Protein AF-A0A0E3BDN6-F1 (afdb_monomer_lite)

Sequence (138 aa):
LALCTRQGSVQAIADDVGVCRETLYNWRNELLGPEALVSMKRFNDSSTGSELSHLEQQLQTLRREVRRLQLEQELLKKANELLKKDQVIDLHLLSNREKTLLVDALRHAYSLAELLTSLVLARSSYFYHRARLNADEK

pLDDT: mean 78.92, std 14.78, range [48.59, 96.25]

Structure (mmCIF, N/CA/C/O backbone):
dat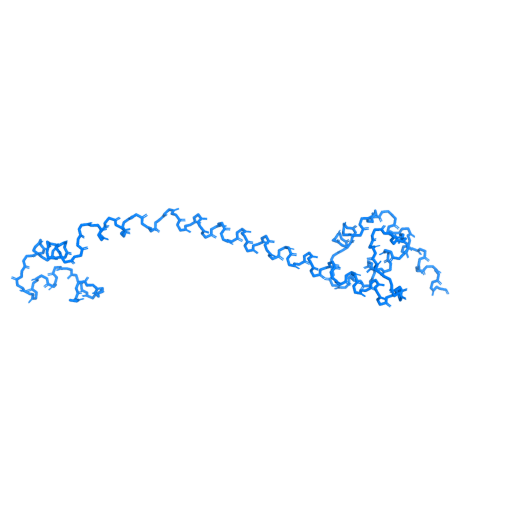a_AF-A0A0E3BDN6-F1
#
_entry.id   AF-A0A0E3BDN6-F1
#
loop_
_atom_site.group_PDB
_atom_site.id
_atom_site.type_symbol
_atom_site.label_atom_id
_atom_site.label_alt_id
_atom_site.label_comp_id
_atom_site.label_asym_id
_atom_site.label_entity_id
_atom_site.label_seq_id
_atom_site.pdbx_PDB_ins_code
_atom_site.Cartn_x
_atom_site.Cartn_y
_atom_site.Cartn_z
_atom_site.occupancy
_atom_site.B_iso_or_equiv
_atom_site.auth_seq_id
_atom_site.auth_comp_id
_atom_site.auth_asym_id
_atom_site.auth_atom_id
_atom_site.pdbx_PDB_model_num
ATOM 1 N N . LEU A 1 1 ? -40.834 2.314 39.717 1.00 50.81 1 LEU A N 1
ATOM 2 C CA . LEU A 1 1 ? -40.283 2.472 38.347 1.00 50.81 1 LEU A CA 1
ATOM 3 C C . LEU A 1 1 ? -40.265 3.928 37.847 1.00 50.8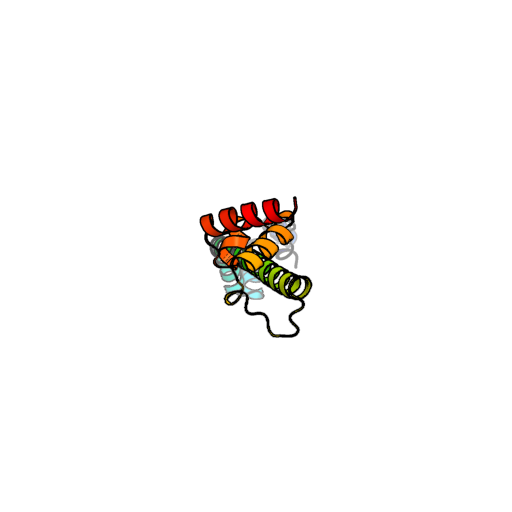1 1 LEU A C 1
ATOM 5 O O . LEU A 1 1 ? -39.436 4.220 36.998 1.00 50.81 1 LEU A O 1
ATOM 9 N N . ALA A 1 2 ? -41.059 4.856 38.408 1.00 52.34 2 ALA A N 1
ATOM 10 C CA . ALA A 1 2 ? -41.101 6.263 37.973 1.00 52.34 2 ALA A CA 1
ATOM 11 C C . ALA A 1 2 ? -39.805 7.078 38.202 1.00 52.34 2 ALA A C 1
ATOM 13 O O . ALA A 1 2 ? -39.494 7.940 37.397 1.00 52.34 2 ALA A O 1
ATOM 14 N N . LEU A 1 3 ? -38.999 6.790 39.236 1.00 55.91 3 LEU A N 1
ATOM 15 C CA . LEU A 1 3 ? -37.701 7.469 39.448 1.00 55.91 3 LEU A CA 1
ATOM 16 C C . LEU A 1 3 ? -36.610 7.031 38.450 1.00 55.91 3 LEU A C 1
ATOM 18 O O . LEU A 1 3 ? -35.609 7.727 38.287 1.00 55.91 3 LEU A O 1
ATOM 22 N N . CYS A 1 4 ? -36.784 5.869 37.812 1.00 52.06 4 CYS A N 1
ATOM 23 C CA . CYS A 1 4 ? -35.834 5.295 36.852 1.00 52.06 4 CYS A CA 1
ATOM 24 C C . CYS A 1 4 ? -36.150 5.705 35.407 1.00 52.06 4 CYS A C 1
ATOM 26 O O . CYS A 1 4 ? -35.298 5.607 34.529 1.00 52.06 4 CYS A O 1
ATOM 28 N N . THR A 1 5 ? -37.364 6.189 35.160 1.00 54.75 5 THR A N 1
ATOM 29 C CA . THR A 1 5 ? -37.796 6.779 33.896 1.00 54.75 5 THR A CA 1
ATOM 30 C C . THR A 1 5 ? -37.765 8.289 34.068 1.00 54.75 5 THR A C 1
ATOM 32 O O . THR A 1 5 ? -38.424 8.811 34.952 1.00 54.75 5 THR A O 1
ATOM 35 N N . ARG A 1 6 ? -36.970 9.004 33.272 1.00 53.53 6 ARG A N 1
ATOM 36 C CA . ARG A 1 6 ? -36.678 10.448 33.382 1.00 53.53 6 ARG A CA 1
ATOM 37 C C . ARG A 1 6 ? -37.899 11.354 33.088 1.00 53.53 6 ARG A C 1
ATOM 39 O O . ARG A 1 6 ? -37.827 12.234 32.238 1.00 53.53 6 ARG A O 1
ATOM 46 N N . GLN A 1 7 ? -39.029 11.116 33.742 1.00 48.59 7 GLN A N 1
ATOM 47 C CA . GLN A 1 7 ? -40.306 11.796 33.556 1.00 48.59 7 GLN A CA 1
ATOM 48 C C . GLN A 1 7 ? -40.702 12.447 34.883 1.00 48.59 7 GLN A C 1
ATOM 50 O O . GLN A 1 7 ? -41.167 11.783 35.802 1.00 48.59 7 GLN A O 1
ATOM 55 N N . GLY A 1 8 ? -40.486 13.759 34.972 1.00 61.34 8 GLY A N 1
ATOM 56 C CA . GLY A 1 8 ? -40.868 14.573 36.127 1.00 61.34 8 GLY A CA 1
ATOM 57 C C . GLY A 1 8 ? -39.739 14.841 37.123 1.00 61.34 8 GLY A C 1
ATOM 58 O O . GLY A 1 8 ? -38.725 14.142 37.178 1.00 61.34 8 GLY A O 1
ATOM 59 N N . SER A 1 9 ? -39.896 15.920 37.894 1.00 68.12 9 SER A N 1
ATOM 60 C CA . SER A 1 9 ? -38.976 16.257 38.979 1.00 68.12 9 SER A CA 1
ATOM 61 C C . SER A 1 9 ? -39.203 15.313 40.162 1.00 68.12 9 SER A C 1
ATOM 63 O O . SER A 1 9 ? -40.326 14.905 40.446 1.00 68.12 9 SER A O 1
ATOM 65 N N . VAL A 1 10 ? -38.131 14.996 40.894 1.00 69.06 10 VAL A N 1
ATOM 66 C CA . VAL A 1 10 ? -38.208 14.152 42.104 1.00 69.06 10 VAL A CA 1
ATOM 67 C C . VAL A 1 10 ? -39.177 14.744 43.132 1.00 69.06 10 VAL A C 1
ATOM 69 O O . VAL A 1 10 ? -39.820 14.001 43.860 1.00 69.06 10 VAL A O 1
ATOM 72 N N . GLN A 1 11 ? -39.304 16.074 43.156 1.00 68.50 11 GLN A N 1
ATOM 73 C CA . GLN A 1 11 ? -40.237 16.776 44.028 1.00 68.50 11 GLN A CA 1
ATOM 74 C C . GLN A 1 11 ? -41.698 16.492 43.655 1.00 68.50 11 GLN A C 1
ATOM 76 O O . GLN A 1 11 ? -42.475 16.141 44.527 1.00 68.50 11 GLN A O 1
ATOM 81 N N . ALA A 1 12 ? -42.053 16.537 42.367 1.00 74.62 12 ALA A N 1
ATOM 82 C CA . ALA A 1 12 ? -43.419 16.243 41.928 1.00 74.62 12 ALA A CA 1
ATOM 83 C C . ALA A 1 12 ? -43.833 14.792 42.234 1.00 74.62 12 ALA A C 1
ATOM 85 O O . ALA A 1 12 ? -44.977 14.534 42.585 1.00 74.62 12 ALA A O 1
ATOM 86 N N . ILE A 1 13 ? -42.890 13.850 42.144 1.00 72.88 13 ILE A N 1
ATOM 87 C CA . ILE A 1 13 ? -43.120 12.439 42.494 1.00 72.88 13 ILE A CA 1
ATOM 88 C C . ILE A 1 13 ? -43.273 12.269 44.015 1.00 72.88 13 ILE A C 1
ATOM 90 O O . ILE A 1 13 ? -44.051 11.438 44.470 1.00 72.88 13 ILE A O 1
ATOM 94 N N . ALA A 1 14 ? -42.529 13.050 44.803 1.00 75.12 14 ALA A N 1
ATOM 95 C CA . ALA A 1 14 ? -42.635 13.069 46.261 1.00 75.12 14 ALA A CA 1
ATOM 96 C C . ALA A 1 14 ? -44.026 13.544 46.704 1.00 75.12 14 ALA A C 1
ATOM 98 O O . ALA A 1 14 ? -44.672 12.886 47.520 1.00 75.12 14 ALA A O 1
ATOM 99 N N . ASP A 1 15 ? -44.504 14.625 46.089 1.00 77.44 15 ASP A N 1
ATOM 100 C CA . ASP A 1 15 ? -45.806 15.218 46.382 1.00 77.44 15 ASP A CA 1
ATOM 101 C C . ASP A 1 15 ? -46.969 14.297 45.946 1.00 77.44 15 ASP A C 1
ATOM 103 O O . ASP A 1 15 ? -47.941 14.162 46.683 1.00 77.44 15 ASP A O 1
ATOM 107 N N . ASP A 1 16 ? -46.850 13.601 44.805 1.00 77.31 16 ASP A N 1
ATOM 108 C CA . ASP A 1 16 ? -47.850 12.638 44.297 1.00 77.31 16 ASP A CA 1
ATOM 109 C C . ASP A 1 16 ? -47.982 11.384 45.181 1.00 77.31 16 ASP A C 1
ATOM 111 O O . ASP A 1 16 ? -49.076 10.880 45.427 1.00 77.31 16 ASP A O 1
ATOM 115 N N . VAL A 1 17 ? -46.858 10.897 45.713 1.00 77.25 17 VAL A N 1
ATOM 116 C CA . VAL A 1 17 ? -46.817 9.713 46.589 1.00 77.25 17 VAL A CA 1
ATOM 117 C C . VAL A 1 17 ? -47.037 10.091 48.068 1.00 77.25 17 VAL A C 1
ATOM 119 O O . VAL A 1 17 ? -47.208 9.214 48.914 1.00 77.25 17 VAL A O 1
ATOM 122 N N . GLY A 1 18 ? -47.070 11.387 48.398 1.00 75.56 18 GLY A N 1
ATOM 123 C CA . GLY A 1 18 ? -47.280 11.890 49.759 1.00 75.56 18 GLY A CA 1
ATOM 124 C C . GLY A 1 18 ? -46.107 11.624 50.710 1.00 75.56 18 GLY A C 1
ATOM 125 O O . GLY A 1 18 ? -46.304 11.491 51.917 1.00 75.56 18 GLY A O 1
ATOM 126 N N . VAL A 1 19 ? -44.886 11.514 50.182 1.00 80.19 19 VAL A N 1
ATOM 127 C CA . VAL A 1 19 ? -43.664 11.221 50.950 1.00 80.19 19 VAL A CA 1
ATOM 128 C C . VAL A 1 19 ? -42.630 12.322 50.773 1.00 80.19 19 VAL A C 1
ATOM 130 O O . VAL A 1 19 ? -42.564 12.971 49.736 1.00 80.19 19 VAL A O 1
ATOM 133 N N . CYS A 1 20 ? -41.765 12.521 51.768 1.00 77.25 20 CYS A N 1
ATOM 134 C CA . CYS A 1 20 ? -40.676 13.483 51.645 1.00 77.25 20 CYS A CA 1
ATOM 135 C C . CYS A 1 20 ? -39.657 13.037 50.586 1.00 77.25 20 CYS A C 1
ATOM 137 O O . CYS A 1 20 ? -39.352 11.852 50.417 1.00 77.25 20 CYS A O 1
ATOM 139 N N . ARG A 1 21 ? -39.052 14.018 49.910 1.00 74.12 21 ARG A N 1
ATOM 140 C CA . ARG A 1 21 ? -38.007 13.798 48.899 1.00 74.12 21 ARG A CA 1
ATOM 141 C C . ARG A 1 21 ? -36.826 12.976 49.432 1.00 74.12 21 ARG A C 1
ATOM 143 O O . ARG A 1 21 ? -36.255 12.174 48.696 1.00 74.12 21 ARG A O 1
ATOM 150 N N . GLU A 1 22 ? -36.465 13.159 50.698 1.00 77.12 22 GLU A N 1
ATOM 151 C CA . GLU A 1 22 ? -35.396 12.405 51.367 1.00 77.12 22 GLU A CA 1
ATOM 152 C C . GLU A 1 22 ? -35.737 10.917 51.488 1.00 77.12 22 GLU A C 1
ATOM 154 O O . GLU A 1 22 ? -34.884 10.068 51.235 1.00 77.12 22 GLU A O 1
ATOM 159 N N . THR A 1 23 ? -36.997 10.589 51.779 1.00 79.44 23 THR A N 1
ATOM 160 C CA . THR A 1 23 ? -37.489 9.210 51.873 1.00 79.44 23 THR A CA 1
ATOM 161 C C . THR A 1 23 ? -37.393 8.498 50.526 1.00 79.44 23 THR A C 1
ATOM 163 O O . THR A 1 23 ? -36.927 7.363 50.462 1.00 79.44 23 THR A O 1
ATOM 166 N N . LEU A 1 24 ? -37.721 9.189 49.427 1.00 76.00 24 LEU A N 1
ATOM 167 C CA . LEU A 1 24 ? -37.537 8.650 48.075 1.00 76.00 24 LEU A CA 1
ATOM 168 C C . LEU A 1 24 ? -36.065 8.380 47.740 1.00 76.00 24 LEU A C 1
ATOM 170 O O . LEU A 1 24 ? -35.750 7.373 47.102 1.00 76.00 24 LEU A O 1
ATOM 174 N N . TYR A 1 25 ? -35.152 9.261 4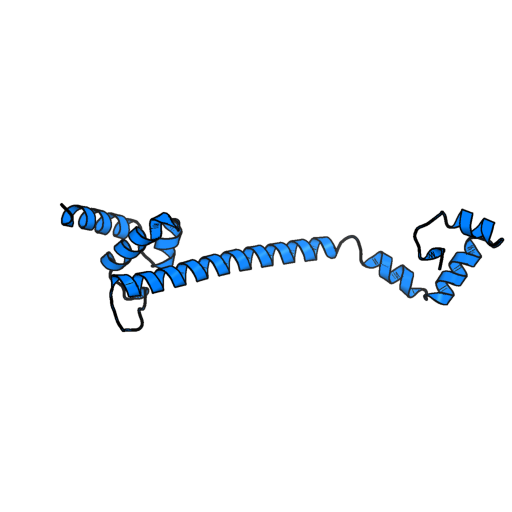8.160 1.00 73.50 25 TYR A N 1
ATOM 175 C CA . TYR A 1 25 ? -33.720 9.028 47.974 1.00 73.50 25 TYR A CA 1
ATOM 176 C C . TYR A 1 25 ? -33.213 7.859 48.817 1.00 73.50 25 TYR A C 1
ATOM 178 O O . TYR A 1 25 ? -32.422 7.067 48.307 1.00 73.50 25 TYR A O 1
ATOM 186 N N . ASN A 1 26 ? -33.694 7.716 50.052 1.00 75.38 26 ASN A N 1
ATOM 187 C CA . ASN A 1 26 ? -33.348 6.592 50.917 1.00 75.38 26 ASN A CA 1
ATOM 188 C C . ASN A 1 26 ? -33.822 5.265 50.323 1.00 75.38 26 ASN A C 1
ATOM 190 O O . ASN A 1 26 ? -33.012 4.357 50.177 1.00 75.38 26 ASN A O 1
ATOM 194 N N . TRP A 1 27 ? -35.072 5.179 49.861 1.00 79.88 27 TRP A N 1
ATOM 195 C CA . TRP A 1 27 ? -35.585 3.970 49.209 1.00 79.88 27 TRP A CA 1
ATOM 196 C C . TRP A 1 27 ? -34.837 3.632 47.929 1.00 79.88 27 TRP A C 1
ATOM 198 O O . TRP A 1 27 ? -34.551 2.470 47.662 1.00 79.88 27 TRP A O 1
ATOM 208 N N . ARG A 1 28 ? -34.462 4.639 47.136 1.00 73.25 28 ARG A N 1
ATOM 209 C CA . ARG A 1 28 ? -33.616 4.411 45.962 1.00 73.25 28 ARG A CA 1
ATOM 210 C C . ARG A 1 28 ? -32.255 3.832 46.360 1.00 73.25 28 ARG A C 1
ATOM 212 O O . ARG A 1 28 ? -31.752 2.960 45.659 1.00 73.25 28 ARG A O 1
ATOM 219 N N . ASN A 1 29 ? -31.669 4.314 47.454 1.00 70.75 29 ASN A N 1
ATOM 220 C CA . ASN A 1 29 ? -30.377 3.843 47.949 1.00 70.75 29 ASN A CA 1
ATOM 221 C C . ASN A 1 29 ? -30.467 2.437 48.565 1.00 70.75 29 ASN A C 1
ATOM 223 O O . ASN A 1 29 ? -29.532 1.663 48.404 1.00 70.75 29 ASN A O 1
ATOM 227 N N . GLU A 1 30 ? -31.578 2.086 49.216 1.00 73.50 30 GLU A N 1
ATOM 228 C CA . GLU A 1 30 ? -31.834 0.727 49.713 1.00 73.50 30 GLU A CA 1
ATOM 229 C C . GLU A 1 30 ? -32.082 -0.264 48.571 1.00 73.50 30 GLU A C 1
ATOM 231 O O . GLU A 1 30 ? -31.577 -1.382 48.605 1.00 73.50 30 GLU A O 1
ATOM 236 N N . LEU A 1 31 ? -32.823 0.146 47.537 1.00 70.69 31 LEU A N 1
ATOM 237 C CA . LEU A 1 31 ? -33.191 -0.735 46.428 1.00 70.69 31 LEU A CA 1
ATOM 238 C C . LEU A 1 31 ? -32.031 -0.984 45.449 1.00 70.69 31 LEU A C 1
ATOM 240 O O . LEU A 1 31 ? -31.942 -2.061 44.868 1.00 70.69 31 LEU A O 1
ATOM 244 N N . LEU A 1 32 ? -31.178 0.020 45.220 1.00 69.38 32 LEU A N 1
ATOM 245 C CA . LEU A 1 32 ? -30.098 -0.033 44.221 1.00 69.38 32 LEU A CA 1
ATOM 246 C C . LEU A 1 32 ? -28.692 -0.106 44.833 1.00 69.38 32 LEU A C 1
ATOM 248 O O . LEU A 1 32 ? -27.724 -0.297 44.100 1.00 69.38 32 LEU A O 1
ATOM 252 N N . GLY A 1 33 ? -28.574 0.056 46.151 1.00 65.38 33 GLY A N 1
ATOM 253 C CA . GLY A 1 33 ? -27.299 0.153 46.854 1.00 65.38 33 GLY A CA 1
ATOM 254 C C . GLY A 1 33 ? -26.592 1.508 46.652 1.00 65.38 33 GLY A C 1
ATOM 255 O O . GLY A 1 33 ? -26.763 2.180 45.626 1.00 65.38 33 GLY A O 1
ATOM 256 N N . PRO A 1 34 ? -25.755 1.946 47.611 1.00 61.09 34 PRO A N 1
ATOM 257 C CA . PRO A 1 34 ? -24.962 3.170 47.484 1.00 61.09 34 PRO A CA 1
ATOM 258 C C . PRO A 1 34 ? -23.930 3.115 46.338 1.00 61.09 34 PRO A C 1
ATOM 260 O O . PRO A 1 34 ? -23.535 4.170 45.830 1.00 61.09 34 PRO A O 1
ATOM 263 N N . GLU A 1 35 ? -23.532 1.926 45.863 1.00 57.44 35 GLU A N 1
ATOM 264 C CA . GLU A 1 35 ? -22.618 1.788 44.719 1.00 57.44 35 GLU A CA 1
ATOM 265 C C . GLU A 1 35 ? -23.214 2.266 43.385 1.00 57.44 35 GLU A C 1
ATOM 267 O O . GLU A 1 35 ? -22.463 2.724 42.519 1.00 57.44 35 GLU A O 1
ATOM 272 N N . ALA A 1 36 ? -24.541 2.238 43.208 1.00 56.66 36 ALA A N 1
ATOM 273 C CA . ALA A 1 36 ? -25.177 2.625 41.946 1.00 56.66 36 ALA A CA 1
ATOM 274 C C . ALA A 1 36 ? -24.954 4.110 41.598 1.00 56.66 36 ALA A C 1
ATOM 276 O O . ALA A 1 36 ? -24.730 4.459 40.439 1.00 56.66 36 ALA A O 1
ATOM 277 N N . LEU A 1 37 ? -24.932 4.999 42.599 1.00 54.94 37 LEU A N 1
ATOM 278 C CA . LEU A 1 37 ? -24.695 6.436 42.390 1.00 54.94 37 LEU A CA 1
ATOM 279 C C . LEU A 1 37 ? -23.217 6.765 42.169 1.00 54.94 37 LEU A C 1
ATOM 281 O O . LEU A 1 37 ? -22.882 7.667 41.398 1.00 54.94 37 LEU A O 1
ATOM 285 N N . VAL A 1 38 ? -22.330 6.034 42.844 1.00 52.94 38 VAL A N 1
ATOM 286 C CA . VAL A 1 38 ? -20.878 6.207 42.722 1.00 52.94 38 VAL A CA 1
ATOM 287 C C . VAL A 1 38 ? -20.387 5.692 41.369 1.00 52.94 38 VAL A C 1
ATOM 289 O O . VAL A 1 38 ? -19.526 6.324 40.757 1.00 52.94 38 VAL A O 1
ATOM 292 N N . SER A 1 39 ? -20.973 4.599 40.878 1.00 51.34 39 SER A N 1
ATOM 293 C CA . SER A 1 39 ? -20.682 4.019 39.566 1.00 51.34 39 SER A CA 1
ATOM 294 C C . SER A 1 39 ? -21.026 4.985 38.422 1.00 51.34 39 SER A C 1
ATOM 296 O O . SER A 1 39 ? -20.189 5.257 37.562 1.00 51.34 39 SER A O 1
ATOM 298 N N . MET A 1 40 ? -22.201 5.626 38.468 1.00 50.38 40 MET A N 1
ATOM 299 C CA . MET A 1 40 ? -22.637 6.552 37.412 1.00 50.38 40 MET A CA 1
ATOM 300 C C . MET A 1 40 ? -21.856 7.878 37.386 1.00 50.38 40 MET A C 1
ATOM 302 O O . MET A 1 40 ? -21.687 8.464 36.321 1.00 50.38 40 MET A O 1
ATOM 306 N N . LYS A 1 41 ? -21.345 8.358 38.531 1.00 48.88 41 LYS A N 1
ATOM 307 C CA . LYS A 1 41 ? -20.591 9.626 38.605 1.00 48.88 41 LYS A CA 1
ATOM 308 C C . LYS A 1 41 ? -19.136 9.505 38.126 1.00 48.88 41 LYS A C 1
ATOM 310 O O . LYS A 1 41 ? -18.537 10.515 37.772 1.00 48.88 41 LYS A O 1
ATOM 315 N N . ARG A 1 42 ? -18.554 8.300 38.117 1.00 50.69 42 ARG A N 1
ATOM 316 C CA . ARG A 1 42 ? -17.153 8.078 37.703 1.00 50.69 42 ARG A CA 1
ATOM 317 C C . ARG A 1 42 ? -16.980 7.788 36.211 1.00 50.69 42 ARG A C 1
ATOM 319 O O . ARG A 1 42 ? -15.864 7.898 35.722 1.00 50.69 42 ARG A O 1
ATOM 326 N N . PHE A 1 43 ? -18.051 7.437 35.501 1.00 49.00 43 PHE A N 1
ATOM 327 C CA . PHE A 1 43 ? -17.947 6.903 34.140 1.00 49.00 43 PHE A CA 1
ATOM 328 C C . PHE A 1 43 ? -17.967 7.951 33.017 1.00 49.00 43 PHE A C 1
ATOM 330 O O . PHE A 1 43 ? -17.652 7.604 31.885 1.00 49.00 43 PHE A O 1
ATOM 337 N N . ASN A 1 44 ? -18.365 9.205 33.276 1.00 51.94 44 ASN A N 1
ATOM 338 C CA . ASN A 1 44 ? -18.935 9.990 32.175 1.00 51.94 44 ASN A CA 1
ATOM 339 C C . ASN A 1 44 ? -18.037 11.022 31.474 1.00 51.94 44 ASN A C 1
ATOM 341 O O . ASN A 1 44 ? -18.246 11.218 30.285 1.00 51.94 44 ASN A O 1
ATOM 345 N N . ASP A 1 45 ? -17.035 11.648 32.105 1.00 52.84 45 ASP A N 1
ATOM 346 C CA . ASP A 1 45 ? -16.502 12.899 31.512 1.00 52.84 45 ASP A CA 1
ATOM 347 C C . ASP A 1 45 ? -15.001 12.932 31.167 1.00 52.84 45 ASP A C 1
ATOM 349 O O . ASP A 1 45 ? -14.563 13.877 30.517 1.00 52.84 45 ASP A O 1
ATOM 353 N N . SER A 1 46 ? -14.191 11.929 31.531 1.00 53.72 46 SER A N 1
ATOM 354 C CA . SER A 1 46 ? -12.742 11.964 31.231 1.00 53.72 46 SER A CA 1
ATOM 355 C C . SER A 1 46 ? -12.150 10.708 30.584 1.00 53.72 46 SER A C 1
ATOM 357 O O . SER A 1 46 ? -11.163 10.839 29.859 1.00 53.72 46 SER A O 1
ATOM 359 N N . SER A 1 47 ? -12.725 9.511 30.771 1.00 55.47 47 SER A N 1
ATOM 360 C CA . SER A 1 47 ? -12.193 8.286 30.138 1.00 55.47 47 SER A CA 1
ATOM 361 C C . SER A 1 47 ? -12.699 8.087 28.706 1.00 55.47 47 SER A C 1
ATOM 363 O O . SER A 1 47 ? -11.928 7.705 27.830 1.00 55.47 47 SER A O 1
ATOM 365 N N . THR A 1 48 ? -13.955 8.444 28.430 1.00 59.00 48 THR A N 1
ATOM 366 C CA . THR A 1 48 ? -14.611 8.262 27.125 1.00 59.00 48 THR A CA 1
ATOM 367 C C . THR A 1 48 ? -13.953 9.071 26.008 1.00 59.00 48 THR A C 1
ATOM 369 O O . THR A 1 48 ? -13.733 8.542 24.924 1.00 59.00 48 THR A O 1
ATOM 372 N N . GLY A 1 49 ? -13.559 10.326 26.252 1.00 65.06 49 GLY A N 1
ATOM 373 C CA . GLY A 1 49 ? -12.853 11.140 25.249 1.00 65.06 49 GLY A CA 1
ATOM 374 C C . GLY A 1 49 ? -11.478 10.573 24.866 1.00 65.06 49 GLY A C 1
ATOM 375 O O . GLY A 1 49 ? -11.106 10.572 23.693 1.00 65.06 49 GLY A O 1
ATOM 376 N N . SER A 1 50 ? -10.751 10.032 25.849 1.00 73.50 50 SER A N 1
ATOM 377 C CA . SER A 1 50 ? -9.456 9.379 25.629 1.00 73.50 50 SER A CA 1
ATOM 378 C C . SER A 1 50 ? -9.617 8.077 24.838 1.00 73.50 50 SER A C 1
ATOM 380 O O . SER A 1 50 ? -8.944 7.880 23.826 1.00 73.50 50 SER A O 1
ATOM 382 N N . GLU A 1 51 ? -10.574 7.231 25.225 1.00 78.38 51 GLU A N 1
ATOM 383 C CA . GLU A 1 51 ? -10.882 5.970 24.540 1.00 78.38 51 GLU A CA 1
ATOM 384 C C . GLU A 1 51 ? -11.344 6.189 23.093 1.00 78.38 51 GLU A C 1
ATOM 386 O O . GLU A 1 51 ? -10.874 5.494 22.192 1.00 78.38 51 GLU A O 1
ATOM 391 N N . LEU A 1 52 ? -12.196 7.190 22.846 1.00 84.00 52 LEU A N 1
ATOM 392 C CA . LEU A 1 52 ? -12.626 7.568 21.498 1.00 84.00 52 LEU A CA 1
ATOM 393 C C . LEU A 1 52 ? -11.447 8.038 20.642 1.00 84.00 52 LEU A C 1
ATOM 395 O O . LEU A 1 52 ? -11.282 7.560 19.523 1.00 84.00 52 LEU A O 1
ATOM 399 N N . SER A 1 53 ? -10.583 8.907 21.177 1.00 83.62 53 SER A N 1
ATOM 400 C CA . SER A 1 53 ? -9.401 9.378 20.443 1.00 83.62 53 SER A CA 1
ATOM 401 C C . SER A 1 53 ? -8.431 8.238 20.103 1.00 83.62 53 SER A C 1
ATOM 403 O O . SER A 1 53 ? -7.881 8.181 19.002 1.00 83.62 53 SER A O 1
ATOM 405 N N . HIS A 1 54 ? -8.268 7.278 21.016 1.00 89.44 54 HIS A N 1
ATOM 406 C CA . HIS A 1 54 ? -7.446 6.095 20.804 1.00 89.44 54 HIS A CA 1
ATOM 407 C C . HIS A 1 54 ? -8.054 5.170 19.738 1.00 89.44 54 HIS A C 1
ATOM 409 O O . HIS A 1 54 ? -7.353 4.729 18.827 1.00 89.44 54 HIS A O 1
ATOM 415 N N . LEU A 1 55 ? -9.368 4.931 19.788 1.00 91.56 55 LEU A N 1
ATOM 416 C CA . LEU A 1 55 ? -10.100 4.172 18.769 1.00 91.56 55 LEU A CA 1
ATOM 417 C C . LEU A 1 55 ? -10.007 4.828 17.385 1.00 91.56 55 LEU A C 1
ATOM 419 O O . LEU A 1 55 ? -9.799 4.141 16.384 1.00 91.56 55 LEU A O 1
ATOM 423 N N . GLU A 1 56 ? -10.104 6.154 17.309 1.00 92.69 56 GLU A N 1
ATOM 424 C CA . GLU A 1 56 ? -9.924 6.899 16.062 1.00 92.69 56 GLU A CA 1
ATOM 425 C C . GLU A 1 56 ? -8.506 6.738 15.506 1.00 92.69 56 GLU A C 1
ATOM 427 O O . GLU A 1 56 ? -8.337 6.476 14.312 1.00 92.69 56 GLU A O 1
ATOM 432 N N . GLN A 1 57 ? -7.479 6.829 16.355 1.00 94.75 57 GLN A N 1
ATOM 433 C CA . GLN A 1 57 ? -6.091 6.584 15.952 1.00 94.75 57 GLN A CA 1
ATOM 434 C C . GLN A 1 57 ? -5.884 5.155 15.437 1.00 94.75 57 GLN A C 1
ATOM 436 O O . GLN A 1 57 ? -5.228 4.957 14.407 1.00 94.75 57 GLN A O 1
ATOM 441 N N . GLN A 1 58 ? -6.472 4.159 16.102 1.00 94.94 58 GLN A N 1
ATOM 442 C CA . GLN A 1 58 ? -6.433 2.767 15.656 1.00 94.94 58 GLN A CA 1
ATOM 443 C C . GLN A 1 58 ? -7.125 2.585 14.303 1.00 94.94 58 GLN A C 1
ATOM 445 O O . GLN A 1 58 ? -6.551 1.974 13.402 1.00 94.94 58 GLN A O 1
ATOM 450 N N . LEU A 1 59 ? -8.306 3.178 14.106 1.00 96.25 59 LEU A N 1
ATOM 451 C CA . LEU A 1 59 ? -9.010 3.145 12.822 1.00 96.25 59 LEU A CA 1
ATOM 452 C C . LEU A 1 59 ? -8.191 3.784 11.701 1.00 96.25 59 LEU A C 1
ATOM 454 O O . LEU A 1 59 ? -8.129 3.241 10.598 1.00 96.25 59 LEU A O 1
ATOM 458 N N . GLN A 1 60 ? -7.551 4.925 11.960 1.00 95.69 60 GLN A N 1
ATOM 459 C CA . GLN A 1 60 ? -6.690 5.578 10.973 1.00 95.69 60 GLN A CA 1
ATOM 460 C C . GLN A 1 60 ? -5.475 4.716 10.626 1.00 95.69 60 GLN A C 1
ATOM 462 O O . GLN A 1 60 ? -5.108 4.618 9.455 1.00 95.69 60 GLN A O 1
ATOM 467 N N . THR A 1 61 ? -4.876 4.063 11.620 1.00 95.88 61 THR A N 1
ATOM 468 C CA . THR A 1 61 ? -3.746 3.147 11.420 1.00 95.88 61 THR A CA 1
ATOM 469 C C . THR A 1 61 ? -4.168 1.957 10.569 1.00 95.88 61 THR A C 1
ATOM 471 O O . THR A 1 61 ? -3.572 1.710 9.522 1.00 95.88 61 THR A O 1
ATOM 474 N N . LEU A 1 62 ? -5.275 1.308 10.931 1.00 96.25 62 LEU A N 1
ATOM 475 C CA . LEU A 1 62 ? -5.795 0.155 10.207 1.00 96.25 62 LEU A CA 1
ATOM 476 C C . LEU A 1 62 ? -6.189 0.513 8.768 1.00 96.25 62 LEU A C 1
ATOM 478 O O . LEU A 1 62 ? -5.879 -0.221 7.836 1.00 96.25 62 LEU A O 1
ATOM 482 N N . ARG A 1 63 ? -6.806 1.680 8.545 1.00 95.31 63 ARG A N 1
ATOM 483 C CA . ARG A 1 63 ? -7.117 2.171 7.191 1.00 95.31 63 ARG A CA 1
ATOM 484 C C . ARG A 1 63 ? -5.861 2.362 6.342 1.00 95.31 63 ARG A C 1
ATOM 486 O O . ARG A 1 63 ? -5.872 2.018 5.160 1.00 95.31 63 ARG A O 1
ATOM 493 N N . ARG A 1 64 ? -4.780 2.899 6.920 1.00 93.56 64 ARG A N 1
ATOM 494 C CA . ARG A 1 64 ? -3.494 3.044 6.215 1.00 93.56 64 ARG A CA 1
ATOM 495 C C . ARG A 1 64 ? -2.884 1.685 5.890 1.00 93.56 64 ARG A C 1
ATOM 497 O O . ARG A 1 64 ? -2.407 1.504 4.773 1.00 93.56 64 ARG A O 1
ATOM 504 N N . GLU A 1 65 ? -2.926 0.742 6.825 1.00 93.94 65 GLU A N 1
ATOM 505 C CA . GLU A 1 65 ? -2.420 -0.618 6.620 1.00 93.94 65 GLU A CA 1
ATOM 506 C C . GLU A 1 65 ? -3.194 -1.359 5.533 1.00 93.94 65 GLU A C 1
ATOM 508 O O . GLU A 1 65 ? -2.580 -1.902 4.621 1.00 93.94 65 GLU A O 1
ATOM 513 N N . VAL A 1 66 ? -4.528 -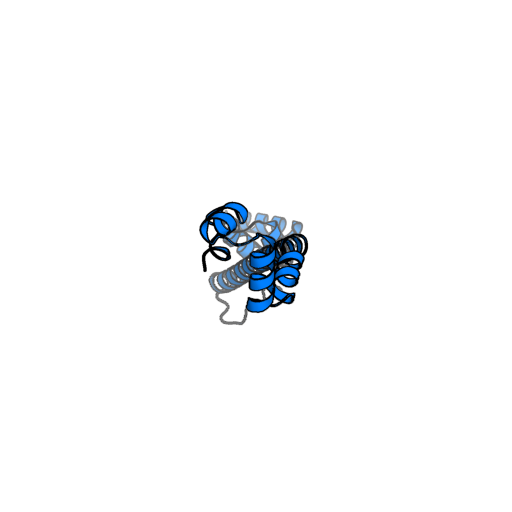1.307 5.563 1.00 95.75 66 VAL A N 1
ATOM 514 C CA . VAL A 1 66 ? -5.379 -1.891 4.516 1.00 95.75 66 VAL A CA 1
ATOM 515 C C . VAL A 1 66 ? -5.030 -1.298 3.155 1.00 95.75 66 VAL A C 1
ATOM 517 O O . VAL A 1 66 ? -4.833 -2.040 2.197 1.00 95.75 66 VAL A O 1
ATOM 520 N N . ARG A 1 67 ? -4.881 0.029 3.065 1.00 93.06 67 ARG A N 1
ATOM 521 C CA . ARG A 1 67 ? -4.504 0.683 1.807 1.00 93.06 67 ARG A CA 1
ATOM 522 C C . ARG A 1 67 ? -3.109 0.265 1.326 1.00 93.06 67 ARG A C 1
ATOM 524 O O . ARG A 1 67 ? -2.921 0.082 0.125 1.00 93.06 67 ARG A O 1
ATOM 531 N N . ARG A 1 68 ? -2.142 0.095 2.236 1.00 92.19 68 ARG A N 1
ATOM 532 C CA . ARG A 1 68 ? -0.799 -0.416 1.912 1.00 92.19 68 ARG A CA 1
ATOM 533 C C . ARG A 1 68 ? -0.866 -1.851 1.384 1.00 92.19 68 ARG A C 1
ATOM 535 O O . ARG A 1 68 ? -0.298 -2.129 0.336 1.00 92.19 68 ARG A O 1
ATOM 542 N N . LEU A 1 69 ? -1.592 -2.732 2.070 1.00 94.12 69 LEU A N 1
ATOM 543 C CA . LEU A 1 69 ? -1.750 -4.132 1.669 1.00 94.12 69 LEU A CA 1
ATOM 544 C C . LEU A 1 69 ? -2.454 -4.262 0.314 1.00 94.12 69 LEU A C 1
ATOM 546 O O . LEU A 1 69 ? -2.039 -5.061 -0.517 1.00 94.12 69 LEU A O 1
ATOM 550 N N . GLN A 1 70 ? -3.479 -3.446 0.058 1.00 93.75 70 GLN A N 1
ATOM 551 C CA . GLN A 1 70 ? -4.138 -3.388 -1.250 1.00 93.75 70 GLN A CA 1
ATOM 552 C C . GLN A 1 70 ? -3.160 -2.988 -2.360 1.00 93.75 70 GLN A C 1
ATOM 554 O O . GLN A 1 70 ? -3.141 -3.616 -3.414 1.00 93.75 70 GLN A O 1
ATOM 559 N N . LEU A 1 71 ? -2.319 -1.977 -2.115 1.00 93.56 71 LEU A N 1
ATOM 560 C CA . LEU A 1 71 ? -1.274 -1.573 -3.057 1.00 93.56 71 LEU A CA 1
ATOM 561 C C . LEU A 1 71 ? -0.277 -2.712 -3.333 1.00 93.56 71 LEU A C 1
ATOM 563 O O . LEU A 1 71 ? 0.048 -2.969 -4.490 1.00 93.56 71 LEU A O 1
ATOM 567 N N . GLU A 1 72 ? 0.205 -3.395 -2.294 1.00 90.81 72 GLU A N 1
ATOM 568 C CA . GLU A 1 72 ? 1.135 -4.526 -2.431 1.00 90.81 72 GLU A CA 1
ATOM 569 C C . GLU A 1 72 ? 0.518 -5.676 -3.242 1.00 90.81 72 GLU A C 1
ATOM 571 O O . GLU A 1 72 ? 1.167 -6.223 -4.135 1.00 90.81 72 GLU A O 1
ATOM 576 N N . GLN A 1 73 ? -0.751 -6.006 -2.992 1.00 90.94 73 GLN A N 1
ATOM 577 C CA . GLN A 1 73 ? -1.471 -7.037 -3.742 1.00 90.94 73 GLN A CA 1
ATOM 578 C C . GLN A 1 73 ? -1.634 -6.674 -5.220 1.00 90.94 73 GLN A C 1
ATOM 580 O O . GLN A 1 73 ? -1.364 -7.509 -6.084 1.00 90.94 73 GLN A O 1
ATOM 585 N N . GLU A 1 74 ? -2.037 -5.440 -5.527 1.00 91.94 74 GLU A N 1
ATOM 586 C CA . GLU A 1 74 ? -2.173 -4.974 -6.912 1.00 91.94 74 GLU A CA 1
ATOM 587 C C . GLU A 1 74 ? -0.821 -4.952 -7.639 1.00 91.94 74 GLU A C 1
ATOM 589 O O . GLU A 1 74 ? -0.741 -5.348 -8.803 1.00 91.94 74 GLU A O 1
ATOM 594 N N . LEU A 1 75 ? 0.265 -4.578 -6.951 1.00 90.56 75 LEU A N 1
ATOM 595 C CA . LEU A 1 75 ? 1.626 -4.660 -7.491 1.00 90.56 75 LEU A CA 1
ATOM 596 C C . LEU A 1 75 ? 2.016 -6.094 -7.848 1.00 90.56 75 LEU A C 1
ATOM 598 O O . LEU A 1 75 ? 2.484 -6.335 -8.960 1.00 90.56 75 LEU A O 1
ATOM 602 N N . LEU A 1 76 ? 1.803 -7.046 -6.938 1.00 88.38 76 LEU A N 1
ATOM 603 C CA . LEU A 1 76 ? 2.100 -8.460 -7.177 1.00 88.38 76 LEU A CA 1
ATOM 604 C C . LEU A 1 76 ? 1.249 -9.030 -8.314 1.00 88.38 76 LEU A C 1
ATOM 606 O O . LEU A 1 76 ? 1.762 -9.716 -9.198 1.00 88.38 76 LEU A O 1
ATOM 610 N N . LYS A 1 77 ? -0.045 -8.704 -8.336 1.00 89.88 77 LYS A N 1
ATOM 611 C CA . LYS A 1 77 ? -0.963 -9.129 -9.392 1.00 89.88 77 LYS A CA 1
ATOM 612 C C . LYS A 1 77 ? -0.536 -8.585 -10.754 1.00 89.88 77 LYS A C 1
ATOM 614 O O . LYS A 1 77 ? -0.423 -9.356 -11.704 1.00 89.88 77 LYS A O 1
ATOM 619 N N . LYS A 1 78 ? -0.216 -7.290 -10.849 1.00 89.44 78 LYS A N 1
ATOM 620 C CA . LYS A 1 78 ? 0.280 -6.685 -12.094 1.00 89.44 78 LYS A CA 1
ATOM 621 C C . LYS A 1 78 ? 1.637 -7.227 -12.514 1.00 89.44 78 LYS A C 1
ATOM 623 O O . LYS A 1 78 ? 1.866 -7.396 -13.708 1.00 89.44 78 LYS A O 1
ATOM 628 N N . ALA A 1 79 ? 2.517 -7.533 -11.565 1.00 87.00 79 ALA A N 1
ATOM 629 C CA . ALA A 1 79 ? 3.784 -8.187 -11.864 1.00 87.00 79 ALA A CA 1
ATOM 630 C C . ALA A 1 79 ? 3.562 -9.570 -12.483 1.00 87.00 79 ALA A C 1
ATOM 632 O O . ALA A 1 79 ? 4.172 -9.868 -13.507 1.00 87.00 79 ALA A O 1
ATOM 633 N N . ASN A 1 80 ? 2.640 -10.365 -11.938 1.00 86.06 80 ASN A N 1
ATOM 634 C CA . ASN A 1 80 ? 2.275 -11.661 -12.511 1.00 86.06 80 ASN A CA 1
ATOM 635 C C . ASN A 1 80 ? 1.683 -11.515 -13.921 1.00 86.06 80 ASN A C 1
ATOM 637 O O . ASN A 1 80 ? 2.108 -12.212 -14.841 1.00 86.06 80 ASN A O 1
ATOM 641 N N . GLU A 1 81 ? 0.755 -10.574 -14.116 1.00 86.19 81 GLU A N 1
ATOM 642 C CA . GLU A 1 81 ? 0.114 -10.328 -15.415 1.00 86.19 81 GLU A CA 1
ATOM 643 C C . GLU A 1 81 ? 1.115 -9.891 -16.499 1.00 86.19 81 GLU A C 1
ATOM 645 O O . GLU A 1 81 ? 1.084 -10.407 -17.617 1.00 86.19 81 GLU A O 1
ATOM 650 N N . LEU A 1 82 ? 2.005 -8.941 -16.185 1.00 81.75 82 LEU A N 1
ATOM 651 C CA . LEU A 1 82 ? 2.924 -8.348 -17.163 1.00 81.75 82 LEU A CA 1
ATOM 652 C C . LEU A 1 82 ? 4.161 -9.204 -17.420 1.00 81.75 82 LEU A C 1
ATOM 654 O O . LEU A 1 82 ? 4.650 -9.249 -18.547 1.00 81.75 82 LEU A O 1
ATOM 658 N N . LEU A 1 83 ? 4.689 -9.856 -16.385 1.00 75.50 83 LEU A N 1
ATOM 659 C CA . LEU A 1 83 ? 5.936 -10.608 -16.495 1.00 75.50 83 LEU A CA 1
ATOM 660 C C . LEU A 1 83 ? 5.700 -12.066 -16.888 1.00 75.50 83 LEU A C 1
ATOM 662 O O . LEU A 1 83 ? 6.668 -12.724 -17.261 1.00 75.50 83 LEU A O 1
ATOM 666 N N . LYS A 1 84 ? 4.449 -12.560 -16.824 1.00 68.56 84 LYS A N 1
ATOM 667 C CA . LYS A 1 84 ? 4.070 -13.959 -17.106 1.00 68.56 84 LYS A CA 1
ATOM 668 C C . LYS A 1 84 ? 5.027 -14.968 -16.457 1.00 68.56 84 LYS A C 1
ATOM 670 O O . LYS A 1 84 ? 5.317 -16.018 -17.023 1.00 68.56 84 LYS A O 1
ATOM 675 N N . LYS A 1 85 ? 5.593 -14.614 -15.300 1.00 63.38 85 LYS A N 1
ATOM 676 C CA . LYS A 1 85 ? 6.488 -15.494 -14.557 1.00 63.38 85 LYS A CA 1
ATOM 677 C C . LYS A 1 85 ? 5.589 -16.413 -13.742 1.00 63.38 85 LYS A C 1
ATOM 679 O O . LYS A 1 85 ? 4.977 -15.961 -12.785 1.00 63.38 85 LYS A O 1
ATOM 684 N N . ASP A 1 86 ? 5.546 -17.696 -14.092 1.00 54.22 86 ASP A N 1
ATOM 685 C CA . ASP A 1 86 ? 4.864 -18.755 -13.323 1.00 54.22 86 ASP A CA 1
ATOM 686 C C . ASP A 1 86 ? 5.561 -19.064 -11.973 1.00 54.22 86 ASP A C 1
ATOM 688 O O . ASP A 1 86 ? 5.342 -20.106 -11.357 1.00 54.22 86 ASP A O 1
ATOM 692 N N . GLN A 1 87 ? 6.444 -18.176 -11.508 1.00 57.72 87 GLN A N 1
ATOM 693 C CA . GLN A 1 87 ? 7.250 -18.321 -10.301 1.00 57.72 87 GLN A CA 1
ATOM 694 C C . GLN A 1 87 ? 6.914 -17.224 -9.300 1.00 57.72 87 GLN A C 1
ATOM 696 O O . GLN A 1 87 ? 6.539 -16.121 -9.686 1.00 57.72 87 GLN A O 1
ATOM 701 N N . VAL A 1 88 ? 7.094 -17.537 -8.015 1.00 60.66 88 VAL A N 1
ATOM 702 C CA . VAL A 1 88 ? 6.950 -16.601 -6.893 1.00 60.66 88 VAL A CA 1
ATOM 703 C C . VAL A 1 88 ? 7.723 -15.317 -7.208 1.00 60.66 88 VAL A C 1
ATOM 705 O O . VAL A 1 88 ? 8.953 -15.317 -7.254 1.00 60.66 88 VAL A O 1
ATOM 708 N N . ILE A 1 89 ? 6.999 -14.234 -7.500 1.00 68.44 89 ILE A N 1
ATOM 709 C CA . ILE A 1 89 ? 7.610 -12.958 -7.865 1.00 68.44 89 ILE A CA 1
ATOM 710 C C . ILE A 1 89 ? 8.016 -12.224 -6.595 1.00 68.44 89 ILE A C 1
ATOM 712 O O . ILE A 1 89 ? 7.175 -11.663 -5.894 1.00 68.44 89 ILE A O 1
ATOM 716 N N . ASP A 1 90 ? 9.322 -12.133 -6.370 1.00 76.12 90 ASP A N 1
ATOM 717 C CA . ASP A 1 90 ? 9.880 -11.166 -5.435 1.00 76.12 90 ASP A CA 1
ATOM 718 C C . ASP A 1 90 ? 10.022 -9.805 -6.122 1.00 76.12 90 ASP A C 1
ATOM 720 O O . ASP A 1 90 ? 10.880 -9.603 -6.988 1.00 76.12 90 ASP A O 1
ATOM 724 N N . LEU A 1 91 ? 9.217 -8.827 -5.690 1.00 74.94 91 LEU A N 1
ATOM 725 C CA . LEU A 1 91 ? 9.266 -7.441 -6.185 1.00 74.94 91 LEU A CA 1
ATOM 726 C C . LEU A 1 91 ? 10.667 -6.811 -6.055 1.00 74.94 91 LEU A C 1
ATOM 728 O O . LEU A 1 91 ? 11.032 -5.920 -6.826 1.00 74.94 91 LEU A O 1
ATOM 732 N N . HIS A 1 92 ? 11.472 -7.285 -5.100 1.00 77.56 92 HIS A N 1
ATOM 733 C CA . HIS A 1 92 ? 12.843 -6.827 -4.886 1.00 77.56 92 HIS A CA 1
ATOM 734 C C . HIS A 1 92 ? 13.830 -7.311 -5.954 1.00 77.56 92 HIS A C 1
ATOM 736 O O . HIS A 1 92 ? 14.784 -6.587 -6.239 1.00 77.56 92 HIS A O 1
ATOM 742 N N . LEU A 1 93 ? 13.589 -8.474 -6.569 1.00 81.56 93 LEU A N 1
ATOM 743 C CA . LEU A 1 93 ? 14.445 -9.049 -7.615 1.00 81.56 93 LEU A CA 1
ATOM 744 C C . LEU A 1 93 ? 14.127 -8.503 -9.015 1.00 81.56 93 LEU A C 1
ATOM 746 O O . LEU A 1 93 ? 14.840 -8.799 -9.973 1.00 81.56 93 LEU A O 1
ATOM 750 N N . LEU A 1 94 ? 13.073 -7.693 -9.145 1.00 84.12 94 LEU A N 1
ATOM 751 C CA . LEU A 1 94 ? 12.713 -7.062 -10.408 1.00 84.12 94 LEU A CA 1
ATOM 752 C C . LEU A 1 94 ? 13.773 -6.049 -10.846 1.00 84.12 94 LEU A C 1
ATOM 754 O O . LEU A 1 94 ? 14.262 -5.232 -10.061 1.00 84.12 94 LEU A O 1
ATOM 758 N N . SER A 1 95 ? 14.083 -6.052 -12.138 1.00 87.38 95 SER A N 1
ATOM 759 C CA . SER A 1 95 ? 14.931 -5.037 -12.753 1.00 87.38 95 SER A CA 1
ATOM 760 C C . SER A 1 95 ? 14.272 -3.659 -12.676 1.00 87.38 95 SER A C 1
ATOM 762 O O . SER A 1 95 ? 13.047 -3.522 -12.682 1.00 87.38 95 SER A O 1
ATOM 764 N N . ASN A 1 96 ? 15.079 -2.595 -12.680 1.00 90.31 96 ASN A N 1
ATOM 765 C CA . ASN A 1 96 ? 14.550 -1.228 -12.651 1.00 90.31 96 ASN A CA 1
ATOM 766 C C . ASN A 1 96 ? 13.605 -0.930 -13.829 1.00 90.31 96 ASN A C 1
ATOM 768 O O . ASN A 1 96 ? 12.677 -0.144 -13.663 1.00 90.31 96 ASN A O 1
ATOM 772 N N . ARG A 1 97 ? 13.792 -1.589 -14.984 1.00 87.62 97 ARG A N 1
ATOM 773 C CA . ARG A 1 97 ? 12.895 -1.481 -16.146 1.00 87.62 97 ARG A CA 1
ATOM 774 C C . ARG A 1 97 ? 11.531 -2.129 -15.882 1.00 87.62 97 ARG A C 1
ATOM 776 O O . ARG A 1 97 ? 10.503 -1.518 -16.161 1.00 87.62 97 ARG A O 1
ATOM 783 N N . GLU A 1 98 ? 11.508 -3.334 -15.314 1.00 88.75 98 GLU A N 1
ATOM 784 C CA . GLU A 1 98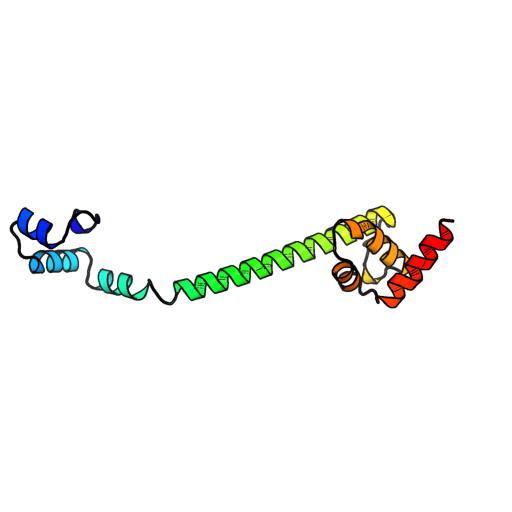 ? 10.258 -4.001 -14.914 1.00 88.75 98 GLU A CA 1
ATOM 785 C C . GLU A 1 98 ? 9.534 -3.187 -13.830 1.00 88.75 98 GLU A C 1
ATOM 787 O O . GLU A 1 98 ? 8.332 -2.948 -13.934 1.00 88.75 98 GLU A O 1
ATOM 792 N N . LYS A 1 99 ? 10.274 -2.657 -12.845 1.00 91.56 99 LYS A N 1
ATOM 793 C CA . LYS A 1 99 ? 9.715 -1.759 -11.824 1.00 91.56 99 LYS A CA 1
ATOM 794 C C . LYS A 1 99 ? 9.087 -0.513 -12.449 1.00 91.56 99 LYS A C 1
ATOM 796 O O . LYS A 1 99 ? 7.987 -0.141 -12.057 1.00 91.56 99 LYS A O 1
ATOM 801 N N . THR A 1 100 ? 9.726 0.117 -13.440 1.00 91.81 100 THR A N 1
ATOM 802 C CA . THR A 1 100 ? 9.120 1.272 -14.126 1.00 91.81 100 THR A CA 1
ATOM 803 C C . THR A 1 100 ? 7.831 0.933 -14.867 1.00 91.81 100 THR A C 1
ATOM 805 O O . THR A 1 100 ? 6.895 1.725 -14.801 1.00 91.81 100 THR A O 1
ATOM 808 N N . LEU A 1 101 ? 7.743 -0.245 -15.495 1.00 90.69 101 LEU A N 1
ATOM 809 C CA . LEU A 1 101 ? 6.519 -0.696 -16.166 1.00 90.69 101 LEU A CA 1
ATOM 810 C C . LEU A 1 101 ? 5.368 -0.890 -15.171 1.00 90.69 101 LEU A C 1
ATOM 812 O O . LEU A 1 101 ? 4.247 -0.466 -15.441 1.00 90.69 101 LEU A O 1
ATOM 816 N N . LEU A 1 102 ? 5.647 -1.458 -13.993 1.00 91.19 102 LEU A N 1
ATOM 817 C CA . LEU A 1 102 ? 4.648 -1.596 -12.928 1.00 91.19 102 LEU A CA 1
ATOM 818 C C . LEU A 1 102 ? 4.170 -0.244 -12.401 1.00 91.19 102 LEU A C 1
ATOM 820 O O . LEU A 1 102 ? 2.969 -0.040 -12.222 1.00 91.19 102 LEU A O 1
ATOM 824 N N . VAL A 1 103 ? 5.103 0.691 -12.188 1.00 92.12 103 VAL A N 1
ATOM 825 C CA . VAL A 1 103 ? 4.770 2.057 -11.762 1.00 92.12 103 VAL A CA 1
ATOM 826 C C . VAL A 1 103 ? 3.860 2.730 -12.785 1.00 92.12 103 VAL A C 1
ATOM 828 O O . VAL A 1 103 ? 2.873 3.346 -12.394 1.00 92.12 103 VAL A O 1
ATOM 831 N N . ASP A 1 104 ? 4.167 2.627 -14.079 1.00 91.62 104 ASP A N 1
ATOM 832 C CA . ASP A 1 104 ? 3.355 3.256 -15.121 1.00 91.62 104 ASP A CA 1
ATOM 833 C C . ASP A 1 104 ? 1.981 2.586 -15.269 1.00 91.62 104 ASP A C 1
ATOM 835 O O . ASP A 1 104 ? 0.981 3.291 -15.406 1.00 91.62 104 ASP A O 1
ATOM 839 N N . ALA A 1 105 ? 1.899 1.260 -15.123 1.00 91.50 105 ALA A N 1
ATOM 840 C CA . ALA A 1 105 ? 0.634 0.529 -15.154 1.00 91.50 105 ALA A CA 1
ATOM 841 C C . ALA A 1 105 ? -0.311 0.913 -14.001 1.00 91.50 105 ALA A C 1
ATOM 843 O O . ALA A 1 105 ? -1.515 1.034 -14.215 1.00 91.50 105 ALA A O 1
ATOM 844 N N . LEU A 1 106 ? 0.210 1.138 -12.789 1.00 92.38 106 LEU A N 1
ATOM 845 C CA . LEU A 1 106 ? -0.588 1.433 -11.586 1.00 92.38 106 LEU A CA 1
ATOM 846 C C . LEU A 1 106 ? -0.728 2.926 -11.261 1.00 92.38 106 LEU A C 1
ATOM 848 O O . LEU A 1 106 ? -1.439 3.300 -10.326 1.00 92.38 106 LEU A O 1
ATOM 852 N N . ARG A 1 107 ? -0.101 3.801 -12.051 1.00 91.06 107 ARG A N 1
ATOM 853 C CA . ARG A 1 107 ? -0.121 5.257 -11.845 1.00 91.06 107 ARG A CA 1
ATOM 854 C C . ARG A 1 107 ? -1.519 5.884 -11.862 1.00 91.06 107 ARG A C 1
ATOM 856 O O . ARG A 1 107 ? -1.699 6.968 -11.318 1.00 91.06 107 ARG A O 1
ATOM 863 N N . HIS A 1 108 ? -2.497 5.240 -12.492 1.00 90.44 108 HIS A N 1
ATOM 864 C CA . HIS A 1 108 ? -3.876 5.731 -12.529 1.00 90.44 108 HIS A CA 1
ATOM 865 C C . HIS A 1 108 ? -4.612 5.555 -11.188 1.00 90.44 108 HIS A C 1
ATOM 867 O O . HIS A 1 108 ? -5.545 6.302 -10.910 1.00 90.44 108 HIS A O 1
ATOM 873 N N . ALA A 1 109 ? -4.195 4.588 -10.363 1.00 89.44 109 ALA A N 1
ATOM 874 C CA . ALA A 1 109 ? -4.855 4.237 -9.104 1.00 89.44 109 ALA A CA 1
ATOM 875 C C . ALA A 1 109 ? -4.085 4.716 -7.860 1.00 89.44 109 ALA A C 1
ATOM 877 O O . ALA A 1 109 ? -4.691 4.991 -6.824 1.00 89.44 109 ALA A O 1
ATOM 878 N N . TYR A 1 110 ? -2.757 4.844 -7.953 1.00 92.62 110 TYR A N 1
ATOM 879 C CA . TYR A 1 110 ? -1.889 5.171 -6.819 1.00 92.62 110 TYR A CA 1
ATOM 880 C C . TYR A 1 110 ? -0.940 6.327 -7.119 1.00 92.62 110 TYR A C 1
ATOM 882 O O . TYR A 1 110 ? -0.566 6.586 -8.265 1.00 92.62 110 TYR A O 1
ATOM 890 N N . SER A 1 111 ? -0.508 7.021 -6.064 1.00 92.75 111 SER A N 1
ATOM 891 C CA . SER A 1 111 ? 0.440 8.120 -6.218 1.00 92.75 111 SER A CA 1
ATOM 892 C C . SER A 1 111 ? 1.840 7.602 -6.566 1.00 92.75 111 SER A C 1
ATOM 894 O O . SER A 1 111 ? 2.268 6.531 -6.132 1.00 92.75 111 SER A O 1
ATOM 896 N N . LEU A 1 112 ? 2.602 8.399 -7.321 1.00 92.75 112 LEU A N 1
ATOM 897 C CA . LEU A 1 112 ? 3.961 8.024 -7.718 1.00 92.75 112 LEU A CA 1
ATOM 898 C C . LEU A 1 112 ? 4.878 7.775 -6.511 1.00 92.75 112 LEU A C 1
ATOM 900 O O . LEU A 1 112 ? 5.691 6.859 -6.538 1.00 92.75 112 LEU A O 1
ATOM 904 N N . ALA A 1 113 ? 4.757 8.582 -5.458 1.00 91.25 113 ALA A N 1
ATOM 905 C CA . ALA A 1 113 ? 5.603 8.454 -4.275 1.00 91.25 113 ALA A CA 1
ATOM 906 C C . ALA A 1 113 ? 5.402 7.104 -3.563 1.00 91.25 113 ALA A C 1
ATOM 908 O O . ALA A 1 113 ? 6.373 6.480 -3.137 1.00 91.25 113 ALA A O 1
ATOM 909 N N . GLU A 1 114 ? 4.159 6.627 -3.492 1.00 90.94 114 GLU A N 1
ATOM 910 C CA . GLU A 1 114 ? 3.810 5.348 -2.863 1.00 90.94 114 GLU A CA 1
ATOM 911 C C . GLU A 1 114 ? 4.332 4.163 -3.675 1.00 90.94 114 GLU A C 1
ATOM 913 O O . GLU A 1 114 ? 4.912 3.227 -3.122 1.00 90.94 114 GLU A O 1
ATOM 918 N N . LEU A 1 115 ? 4.205 4.239 -5.000 1.00 92.56 115 LEU A N 1
ATOM 919 C CA . LEU A 1 115 ? 4.710 3.217 -5.916 1.00 92.56 115 LEU A CA 1
ATOM 920 C C . LEU A 1 115 ? 6.245 3.123 -5.888 1.00 92.56 115 LEU A C 1
ATOM 922 O O . LEU A 1 115 ? 6.804 2.030 -5.876 1.00 92.56 115 LEU A O 1
ATOM 926 N N . LEU A 1 116 ? 6.949 4.259 -5.830 1.00 91.81 116 LEU A N 1
ATOM 927 C CA . LEU A 1 116 ? 8.415 4.264 -5.737 1.00 91.81 116 LEU A CA 1
ATOM 928 C C . LEU A 1 116 ? 8.914 3.724 -4.396 1.00 91.81 116 LEU A C 1
ATOM 930 O O . LEU A 1 116 ? 9.896 2.983 -4.366 1.00 91.81 116 LEU A O 1
ATOM 934 N N . THR A 1 117 ? 8.235 4.079 -3.303 1.00 91.12 117 THR A N 1
ATOM 935 C CA . THR A 1 117 ? 8.597 3.612 -1.957 1.00 91.12 117 THR A CA 1
ATOM 936 C C . THR A 1 117 ? 8.397 2.104 -1.825 1.00 91.12 117 THR A C 1
ATOM 938 O O . THR A 1 117 ? 9.295 1.414 -1.354 1.00 91.12 117 THR A O 1
ATOM 941 N N . SER A 1 1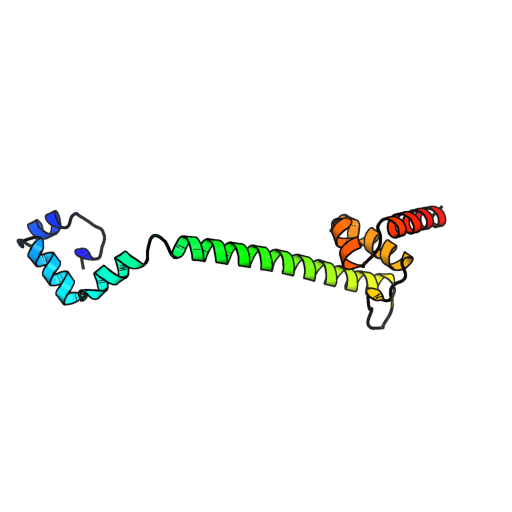18 ? 7.261 1.579 -2.295 1.00 89.19 118 SER A N 1
ATOM 942 C CA . SER A 1 118 ? 6.953 0.140 -2.237 1.00 89.19 118 SER A CA 1
ATOM 943 C C . SER A 1 118 ? 7.899 -0.715 -3.087 1.00 89.19 118 SER A C 1
ATOM 945 O O . SER A 1 118 ? 8.316 -1.782 -2.652 1.00 89.19 118 SER A O 1
ATOM 947 N N . LEU A 1 119 ? 8.306 -0.238 -4.269 1.00 89.38 119 LEU A N 1
ATOM 948 C CA . LEU A 1 119 ? 9.229 -0.960 -5.160 1.00 89.38 119 LEU A CA 1
ATOM 949 C C . LEU A 1 119 ? 10.719 -0.720 -4.853 1.00 89.38 119 LEU A C 1
ATOM 951 O O . LEU A 1 119 ? 11.590 -1.277 -5.537 1.00 89.38 119 LEU A O 1
ATOM 955 N N . VAL A 1 120 ? 11.020 0.119 -3.855 1.00 90.75 120 VAL A N 1
ATOM 956 C CA . VAL A 1 120 ? 12.378 0.576 -3.518 1.00 90.75 120 VAL A CA 1
ATOM 957 C C . VAL A 1 120 ? 13.099 1.077 -4.780 1.00 90.75 120 VAL A C 1
ATOM 959 O O . VAL A 1 120 ? 14.196 0.636 -5.127 1.00 90.75 120 VAL A O 1
ATOM 962 N N . LEU A 1 121 ? 12.430 1.955 -5.535 1.00 89.88 121 LEU A N 1
ATOM 963 C CA . LEU A 1 121 ? 12.938 2.512 -6.788 1.00 89.88 121 LEU A CA 1
ATOM 964 C C . LEU A 1 121 ? 13.300 3.987 -6.602 1.00 89.88 121 LEU A C 1
ATOM 966 O O . LEU A 1 121 ? 12.457 4.818 -6.263 1.00 89.88 121 LEU A O 1
ATOM 970 N N . ALA A 1 122 ? 14.556 4.337 -6.881 1.00 92.56 122 ALA A N 1
ATOM 971 C CA . ALA A 1 122 ? 14.992 5.726 -6.850 1.00 92.56 122 ALA A CA 1
ATOM 972 C C . ALA A 1 122 ? 14.270 6.554 -7.925 1.00 92.56 122 ALA A C 1
ATOM 974 O O . ALA A 1 122 ? 14.109 6.127 -9.073 1.00 92.56 122 ALA A O 1
ATOM 975 N N . ARG A 1 123 ? 13.884 7.786 -7.574 1.00 92.31 123 ARG A N 1
ATOM 976 C CA . ARG A 1 123 ? 13.177 8.699 -8.487 1.00 92.31 123 ARG A CA 1
ATOM 977 C C . ARG A 1 123 ? 13.981 8.973 -9.764 1.00 92.31 123 ARG A C 1
ATOM 979 O O . ARG A 1 123 ? 13.402 8.993 -10.845 1.00 92.31 123 ARG A O 1
ATOM 986 N N . SER A 1 124 ? 15.300 9.133 -9.658 1.00 92.06 124 SER A N 1
ATOM 987 C CA . SER A 1 124 ? 16.202 9.303 -10.807 1.00 92.06 124 SER A CA 1
ATOM 988 C C . SER A 1 124 ? 16.171 8.097 -11.750 1.00 92.06 124 SER A C 1
ATOM 990 O O . SER A 1 124 ? 15.985 8.267 -12.954 1.00 92.06 124 SER A O 1
ATOM 992 N N . SER A 1 125 ? 16.274 6.881 -11.205 1.00 91.19 125 SER A N 1
ATOM 993 C CA . SER A 1 125 ? 16.185 5.634 -11.972 1.00 91.19 125 SER A CA 1
ATOM 994 C C . SER A 1 125 ? 14.836 5.500 -12.671 1.00 91.19 125 SER A C 1
ATOM 996 O O . SER A 1 125 ? 14.794 5.143 -13.846 1.00 91.19 125 SER A O 1
ATOM 998 N N . TYR A 1 126 ? 13.743 5.852 -11.987 1.00 93.56 126 TYR A N 1
ATOM 999 C CA . TYR A 1 126 ? 12.408 5.850 -12.577 1.00 93.56 126 TYR A CA 1
ATOM 1000 C C . TYR A 1 126 ? 12.334 6.734 -13.834 1.00 93.56 126 TYR A C 1
ATOM 1002 O O . TYR A 1 126 ? 11.936 6.261 -14.896 1.00 93.56 126 TYR A O 1
ATOM 1010 N N . PHE A 1 127 ? 12.762 7.999 -13.752 1.00 92.88 127 PHE A N 1
ATOM 1011 C CA . PHE A 1 127 ? 12.707 8.906 -14.906 1.00 92.88 127 PHE A CA 1
ATOM 1012 C C . PHE A 1 127 ? 13.650 8.486 -16.039 1.00 92.88 127 PHE A C 1
ATOM 1014 O O . PHE A 1 127 ? 13.267 8.590 -17.203 1.00 92.88 127 PHE A O 1
ATOM 1021 N N . TYR A 1 128 ? 14.838 7.969 -15.714 1.00 93.38 128 TYR A N 1
ATOM 1022 C CA . TYR A 1 128 ? 15.782 7.465 -16.711 1.00 93.38 128 TYR A CA 1
ATOM 1023 C C . TYR A 1 128 ? 15.194 6.302 -17.522 1.00 93.38 128 TYR A C 1
ATOM 1025 O O . TYR A 1 128 ? 15.194 6.332 -18.753 1.00 93.38 128 TYR A O 1
ATOM 1033 N N . HIS A 1 129 ? 14.652 5.289 -16.843 1.00 91.62 129 HIS A N 1
ATOM 1034 C CA . HIS A 1 129 ? 14.082 4.124 -17.518 1.00 91.62 129 HIS A CA 1
ATOM 1035 C C . HIS A 1 129 ? 12.772 4.455 -18.237 1.00 91.62 129 HIS A C 1
ATOM 1037 O O . HIS A 1 129 ? 12.569 3.978 -19.350 1.00 91.62 129 HIS A O 1
ATOM 1043 N N . ARG A 1 130 ? 11.935 5.338 -17.678 1.00 91.81 130 ARG A N 1
ATOM 1044 C CA . ARG A 1 130 ? 10.712 5.811 -18.340 1.00 91.81 130 ARG A CA 1
ATOM 1045 C C . ARG A 1 130 ? 11.002 6.532 -19.658 1.00 91.81 130 ARG A C 1
ATOM 1047 O O . ARG A 1 130 ? 10.331 6.287 -20.653 1.00 91.81 130 ARG A O 1
ATOM 1054 N N . ALA A 1 131 ? 12.004 7.414 -19.682 1.00 90.75 131 ALA A N 1
ATOM 1055 C CA . ALA A 1 131 ? 12.383 8.124 -20.903 1.00 90.75 131 ALA A CA 1
ATOM 1056 C C . ALA A 1 131 ? 12.836 7.160 -22.010 1.00 90.75 131 ALA A C 1
ATOM 1058 O O . ALA A 1 131 ? 12.494 7.362 -23.170 1.00 90.75 131 ALA A O 1
ATOM 1059 N N . ARG A 1 132 ? 13.557 6.093 -21.642 1.00 89.38 132 ARG A N 1
ATOM 1060 C CA . ARG A 1 132 ? 13.979 5.044 -22.580 1.00 89.38 132 ARG A CA 1
ATOM 1061 C C . ARG A 1 132 ? 12.814 4.195 -23.080 1.00 89.38 132 ARG A C 1
ATOM 1063 O O . ARG A 1 132 ? 12.759 3.927 -24.268 1.00 89.38 132 ARG A O 1
ATOM 1070 N N . LEU A 1 133 ? 11.871 3.834 -22.209 1.00 86.75 133 LEU A N 1
ATOM 1071 C CA . LEU A 1 133 ? 10.663 3.105 -22.615 1.00 86.75 133 LEU A CA 1
ATOM 1072 C C . LEU A 1 133 ? 9.860 3.885 -23.667 1.00 86.75 133 LEU A C 1
ATOM 1074 O O . LEU A 1 133 ? 9.518 3.333 -24.702 1.00 86.75 133 LEU A O 1
ATOM 1078 N N . ASN A 1 134 ? 9.664 5.188 -23.455 1.00 84.56 134 ASN A N 1
ATOM 1079 C CA . ASN A 1 134 ? 8.965 6.047 -24.418 1.00 84.56 134 ASN A CA 1
ATOM 1080 C C . ASN A 1 134 ? 9.743 6.266 -25.731 1.00 84.56 134 ASN A C 1
ATOM 1082 O O . ASN A 1 134 ? 9.158 6.699 -26.722 1.00 84.56 134 ASN A O 1
ATOM 1086 N N . ALA A 1 135 ? 11.065 6.075 -25.717 1.00 83.94 135 ALA A N 1
ATOM 1087 C CA . ALA A 1 135 ? 11.902 6.184 -26.907 1.00 83.94 135 ALA A CA 1
ATOM 1088 C C . ALA A 1 135 ? 11.894 4.888 -27.730 1.00 83.94 135 ALA A C 1
ATOM 1090 O O . ALA A 1 135 ? 11.942 4.973 -28.949 1.00 83.94 135 ALA A O 1
ATOM 1091 N N . ASP A 1 136 ? 11.796 3.726 -27.074 1.00 75.12 136 ASP A N 1
ATOM 1092 C CA . ASP A 1 136 ? 11.686 2.413 -27.728 1.00 75.12 136 ASP A CA 1
ATOM 1093 C C . ASP A 1 136 ? 10.299 2.183 -28.376 1.00 75.12 136 ASP A C 1
ATOM 1095 O O . ASP A 1 136 ? 10.172 1.337 -29.254 1.00 75.12 136 ASP A O 1
ATOM 1099 N N . GLU A 1 137 ? 9.252 2.905 -27.950 1.00 63.19 137 GLU A N 1
ATOM 1100 C CA . GLU A 1 137 ? 7.891 2.823 -28.522 1.00 63.19 137 GLU A CA 1
ATOM 1101 C C . GLU A 1 137 ? 7.672 3.693 -29.782 1.00 63.19 137 GLU A C 1
ATOM 1103 O O . GLU A 1 137 ? 6.576 3.676 -30.347 1.00 63.19 137 GLU A O 1
ATOM 1108 N N . LYS A 1 138 ? 8.679 4.460 -30.222 1.00 52.53 138 LYS A N 1
ATOM 1109 C CA . LYS A 1 138 ? 8.639 5.290 -31.440 1.00 52.53 138 LYS A CA 1
ATOM 1110 C C . LYS A 1 138 ? 9.334 4.621 -32.616 1.00 52.53 138 LYS A C 1
ATOM 1112 O O . LYS A 1 138 ? 8.807 4.791 -33.738 1.00 52.53 138 LYS A O 1
#

InterPro domains:
  IPR009057 Homedomain-like superfamily [SSF46689] (6-86)

Radius of gyration: 32.75 Å; chains: 1; bounding box: 64×36×83 Å

Foldseek 3Di:
DVVVPPPDDLVVVCVVVVHDSVVVVVVVCVVVNPVVVVVVVPPPDPVVVVVVVVVVVVVVVVVVVVVLVVVVVLLQVVLCVPVVPPDDDDLQPDDLLSLLVSLVVCVVPDPSVSSCVVSVHDPVSNVVSVVVVVVVVD

Secondary structure (DSSP, 8-state):
-TTTTT-S-HHHHHHHHT--HHHHHHHHHHHH-THHHHHHHHSSSSHHHHHHHHHHHHHHHHHHHHHHHHHHHHHHHHHHHHH---S---GGGS-HHHHHHHHHHHTTTS-HHHHHHHTT--HHHHHHHHHHHHHHT-

Organism: NCBI:txid363952